Protein AF-A0A5C1AN61-F1 (afdb_monomer_lite)

Foldseek 3Di:
DDPKAFDDPVVQVVLCVVVVWPDGQCPPVVCVVPNSVQWGKIKGADAQVLQQLEWEPQDDDPPPVQDIDRLVVCLVPVDPRRDPVVLLVVLLVVVDAQLPHPSLAWEWEFLDPVDTRTYTPTNRSVVNSNVVNVHGSGNRMHMYIHHNCQCVCVVVRHHRNPVPPD

Sequence (166 aa):
MHAIVDSNLVSLRAHERTRGANMTLGGYHMSEVIPTEEFVIRRGLLDQADGDHLYLISQFLPFTLGRTGLARDVLRDPAPGGIDLAKAAGITVAGIDLRTSPGYEPVIVTASVARGPLLVIDGHHRLTAHILAGRPLDGVVVYVCEHHRLMDWQRYGYVPPTMRLT

Organism: NCBI:txid2598579

pLDDT: mean 73.44, std 16.2, range [32.47, 94.19]

Secondary structure (DSSP, 8-state):
-EEEEE--HHHHHHHHHHHT-SS-TTTTTHHHHS-GGG-EEEEEE--SGGGGGEEE--S-GGGTTT--EEHHHHHHS--TTS--HHHHHHHHHTT--TTT-TT---EEEES-TTTS-EEEEE-HHHHHHHHHTT---TT-EEEEEE-TTGGGGGGGT---GGGG--

Structure (mmCIF, N/CA/C/O backbone):
data_AF-A0A5C1AN61-F1
#
_entry.id   AF-A0A5C1AN61-F1
#
loop_
_atom_site.group_PDB
_atom_site.id
_atom_site.type_symbol
_atom_site.label_atom_id
_atom_site.label_alt_id
_atom_site.label_comp_id
_atom_site.label_asym_id
_atom_site.label_entity_id
_atom_site.label_seq_id
_atom_site.pdbx_PDB_ins_code
_atom_site.Cartn_x
_atom_site.Cartn_y
_atom_site.Cartn_z
_atom_site.occupancy
_atom_site.B_iso_or_equiv
_atom_site.auth_seq_id
_atom_site.auth_comp_id
_atom_site.auth_asym_id
_atom_site.auth_atom_id
_atom_site.pdbx_PDB_model_num
ATOM 1 N N . MET A 1 1 ? -8.175 -9.195 -3.906 1.00 85.81 1 MET A N 1
ATOM 2 C CA . MET A 1 1 ? -8.468 -7.870 -4.488 1.00 85.81 1 MET A CA 1
ATOM 3 C C . MET A 1 1 ? -9.517 -7.996 -5.578 1.00 85.81 1 MET A C 1
ATOM 5 O O . MET A 1 1 ? -9.506 -8.982 -6.311 1.00 85.81 1 MET A O 1
ATOM 9 N N . HIS A 1 2 ? -10.390 -7.000 -5.736 1.00 86.94 2 HIS A N 1
ATOM 10 C CA . HIS A 1 2 ? -11.435 -6.983 -6.764 1.00 86.94 2 HIS A CA 1
ATOM 11 C C . HIS A 1 2 ? -11.572 -5.607 -7.445 1.00 86.94 2 HIS A C 1
ATOM 13 O O . HIS A 1 2 ? -10.873 -4.655 -7.099 1.00 86.94 2 HIS A O 1
ATOM 19 N N . ALA A 1 3 ? -12.447 -5.525 -8.459 1.00 87.06 3 ALA A N 1
ATOM 20 C CA . ALA A 1 3 ? -12.719 -4.308 -9.240 1.00 87.06 3 ALA A CA 1
ATOM 21 C C . ALA A 1 3 ? -11.447 -3.618 -9.776 1.00 87.06 3 ALA A C 1
ATOM 23 O O . ALA A 1 3 ? -11.298 -2.398 -9.711 1.00 87.06 3 ALA A O 1
ATOM 24 N N . ILE A 1 4 ? -10.508 -4.422 -10.279 1.00 86.81 4 ILE A N 1
ATOM 25 C CA . ILE A 1 4 ? -9.220 -3.941 -10.770 1.00 86.81 4 ILE A CA 1
ATOM 26 C C . ILE A 1 4 ? -9.418 -3.263 -12.129 1.00 86.81 4 ILE A C 1
ATOM 28 O O . ILE A 1 4 ? -9.929 -3.877 -13.065 1.00 86.81 4 ILE A O 1
ATOM 32 N N . VAL A 1 5 ? -8.983 -2.010 -12.236 1.00 90.94 5 VAL A N 1
ATOM 33 C CA . VAL A 1 5 ? -9.015 -1.205 -13.461 1.00 90.94 5 VAL A CA 1
ATOM 34 C C . VAL A 1 5 ? -7.617 -0.716 -13.814 1.00 90.94 5 VAL A C 1
ATOM 36 O O . VAL A 1 5 ? -6.808 -0.416 -12.929 1.00 90.94 5 VAL A O 1
ATOM 39 N N . ASP A 1 6 ? -7.330 -0.618 -15.108 1.00 91.31 6 ASP A N 1
ATOM 40 C CA . ASP A 1 6 ? -6.047 -0.104 -15.574 1.00 91.31 6 ASP A CA 1
ATOM 41 C C . ASP A 1 6 ? -5.851 1.360 -15.155 1.00 91.31 6 ASP A C 1
ATOM 43 O O . ASP A 1 6 ? -6.779 2.169 -15.099 1.00 91.31 6 ASP A O 1
ATOM 47 N N . SER A 1 7 ? -4.607 1.689 -14.830 1.00 89.69 7 SER A N 1
ATOM 48 C CA . SER A 1 7 ? -4.144 3.022 -14.465 1.00 89.69 7 SER A CA 1
ATOM 49 C C . SER A 1 7 ? -2.794 3.261 -15.148 1.00 89.69 7 SER A C 1
ATOM 51 O O . SER A 1 7 ? -2.354 2.486 -15.994 1.00 89.69 7 SER A O 1
ATOM 53 N N . ASN A 1 8 ? -2.130 4.369 -14.839 1.00 87.69 8 ASN A N 1
ATOM 54 C CA . ASN A 1 8 ? -0.835 4.680 -15.423 1.00 87.69 8 ASN A CA 1
ATOM 55 C C . ASN A 1 8 ? 0.072 5.444 -14.453 1.00 87.69 8 ASN A C 1
ATOM 57 O O . ASN A 1 8 ? -0.346 5.937 -13.400 1.00 87.69 8 ASN A O 1
ATOM 61 N N . LEU A 1 9 ? 1.338 5.554 -14.852 1.00 84.25 9 LEU A N 1
ATOM 62 C CA . LEU A 1 9 ? 2.386 6.213 -14.080 1.00 84.25 9 LEU A CA 1
ATOM 63 C C . LEU A 1 9 ? 2.113 7.708 -13.876 1.00 84.25 9 LEU A C 1
ATOM 65 O O . LEU A 1 9 ? 2.508 8.267 -12.857 1.00 84.25 9 LEU A O 1
ATOM 69 N N . VAL A 1 10 ? 1.414 8.365 -14.808 1.00 86.25 10 VAL A N 1
ATOM 70 C CA . VAL A 1 10 ? 1.061 9.788 -14.689 1.00 86.25 10 VAL A CA 1
ATOM 71 C C . VAL A 1 10 ? 0.078 10.000 -13.538 1.00 86.25 10 VAL A C 1
ATOM 73 O O . VAL A 1 10 ? 0.313 10.866 -12.694 1.00 86.25 10 VAL A O 1
ATOM 76 N N . SER A 1 11 ? -0.981 9.190 -13.467 1.00 86.25 11 SER A N 1
ATOM 77 C CA . SER A 1 11 ? -1.971 9.224 -12.386 1.00 86.25 11 SER A CA 1
ATOM 78 C C . SER A 1 11 ? -1.344 8.895 -11.032 1.00 86.25 11 SER A C 1
ATOM 80 O O . SER A 1 11 ? -1.574 9.619 -10.064 1.00 86.25 11 SER A O 1
ATOM 82 N N . LEU A 1 12 ? -0.489 7.868 -10.974 1.00 85.06 12 LEU A N 1
ATOM 83 C CA . LEU A 1 12 ? 0.239 7.517 -9.753 1.00 85.06 12 LEU A CA 1
ATOM 84 C C . LEU A 1 12 ? 1.158 8.660 -9.288 1.00 85.06 12 LEU A C 1
ATOM 86 O O . LEU A 1 12 ? 1.089 9.080 -8.138 1.00 85.06 12 LEU A O 1
ATOM 90 N N . ARG A 1 13 ? 1.955 9.249 -10.186 1.00 84.31 13 ARG A N 1
ATOM 91 C CA . ARG A 1 13 ? 2.838 10.380 -9.847 1.00 84.31 13 ARG A CA 1
ATOM 92 C C . ARG A 1 13 ? 2.074 11.645 -9.465 1.00 84.31 13 ARG A C 1
ATOM 94 O O 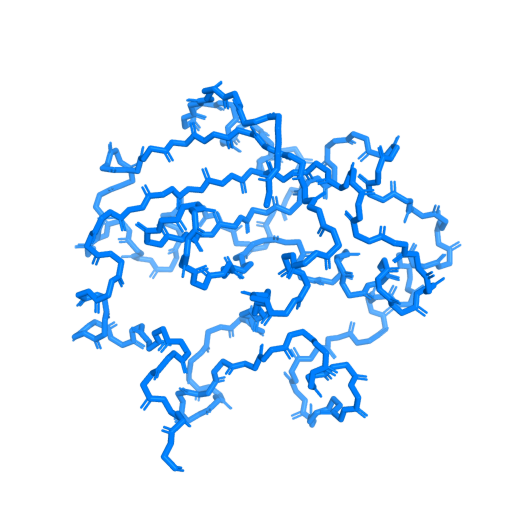. ARG A 1 13 ? 2.604 12.498 -8.755 1.00 84.31 13 ARG A O 1
ATOM 101 N N . ALA A 1 14 ? 0.870 11.847 -9.996 1.00 85.19 14 ALA A N 1
ATOM 102 C CA . ALA A 1 14 ? 0.004 12.941 -9.563 1.00 85.19 14 ALA A CA 1
ATOM 103 C C . ALA A 1 14 ? -0.446 12.722 -8.110 1.00 85.19 14 ALA A C 1
ATOM 105 O O . ALA A 1 14 ? -0.284 13.620 -7.288 1.00 85.19 14 ALA A O 1
ATOM 106 N N . HIS A 1 15 ? -0.904 11.508 -7.787 1.00 84.50 15 HIS A N 1
ATOM 107 C CA . HIS A 1 15 ? -1.267 11.099 -6.427 1.00 84.50 15 HIS A CA 1
ATOM 108 C C . HIS A 1 15 ? -0.119 11.289 -5.427 1.00 84.50 15 HIS A C 1
ATOM 110 O O . HIS A 1 15 ? -0.289 11.948 -4.400 1.00 84.50 15 HIS A O 1
ATOM 116 N N . GLU A 1 16 ? 1.073 10.795 -5.764 1.00 81.12 16 GLU A N 1
ATOM 117 C CA . GLU A 1 16 ? 2.270 10.910 -4.923 1.00 81.12 16 GLU A CA 1
ATOM 118 C C . GLU A 1 16 ? 2.640 12.370 -4.618 1.00 81.12 16 GLU A C 1
ATOM 120 O O . GLU A 1 16 ? 2.913 12.723 -3.467 1.00 81.12 16 GLU A O 1
ATOM 125 N N . ARG A 1 17 ? 2.597 13.242 -5.638 1.00 80.06 17 ARG A N 1
ATOM 126 C CA . ARG A 1 17 ? 2.900 14.676 -5.499 1.00 80.06 17 ARG A CA 1
ATOM 127 C C . ARG A 1 17 ? 1.905 15.394 -4.598 1.00 80.06 17 ARG A C 1
ATOM 129 O O . ARG A 1 17 ? 2.320 16.163 -3.737 1.00 80.06 17 ARG A O 1
ATOM 136 N N . THR A 1 18 ? 0.609 15.141 -4.765 1.00 78.44 18 THR A N 1
ATOM 137 C CA . THR A 1 18 ? -0.439 15.794 -3.964 1.00 78.44 18 THR A CA 1
ATOM 138 C C . THR A 1 18 ? -0.330 15.459 -2.476 1.00 78.44 18 THR A C 1
ATOM 140 O O . THR A 1 18 ? -0.745 16.254 -1.634 1.00 78.44 18 THR A O 1
ATOM 143 N N . ARG A 1 19 ? 0.232 14.298 -2.129 1.00 69.81 19 ARG A N 1
ATOM 144 C CA . ARG A 1 19 ? 0.312 13.830 -0.740 1.00 69.81 19 ARG A CA 1
ATOM 145 C C . ARG A 1 19 ? 1.655 14.032 -0.065 1.00 69.81 19 ARG A C 1
ATOM 147 O O . ARG A 1 19 ? 1.750 13.722 1.120 1.00 69.81 19 ARG A O 1
ATOM 154 N N . GLY A 1 20 ? 2.659 14.534 -0.784 1.00 61.16 20 GLY A N 1
ATOM 155 C CA . GLY A 1 20 ? 4.031 14.531 -0.283 1.00 61.16 20 GLY A CA 1
ATOM 156 C C . GLY A 1 20 ? 4.426 13.118 0.139 1.00 61.16 20 GLY A C 1
ATOM 157 O O . GLY A 1 20 ? 4.872 12.921 1.268 1.00 61.16 20 GLY A O 1
ATOM 158 N N . ALA A 1 21 ? 4.132 12.129 -0.717 1.00 59.28 21 ALA A N 1
ATOM 159 C CA . ALA A 1 21 ? 4.359 10.726 -0.403 1.00 59.28 21 ALA A CA 1
ATOM 160 C C . ALA A 1 21 ? 5.805 10.534 0.076 1.00 59.28 21 ALA A C 1
ATOM 162 O O . ALA A 1 21 ? 6.752 10.931 -0.602 1.00 59.28 21 ALA A O 1
ATOM 163 N N . ASN A 1 22 ? 5.965 9.941 1.264 1.00 53.94 22 ASN A N 1
ATOM 164 C CA . ASN A 1 22 ? 7.287 9.718 1.858 1.00 53.94 22 ASN A CA 1
ATOM 165 C C . ASN A 1 22 ? 8.109 8.717 1.033 1.00 53.94 22 ASN A C 1
ATOM 167 O O . ASN A 1 22 ? 9.330 8.682 1.148 1.00 53.94 22 ASN A O 1
ATOM 171 N N . MET A 1 23 ? 7.434 7.906 0.212 1.00 55.84 23 MET A N 1
ATOM 172 C CA . MET A 1 23 ? 8.043 7.040 -0.783 1.00 55.84 23 MET A CA 1
ATOM 173 C C . MET A 1 23 ? 7.282 7.153 -2.102 1.00 55.84 23 MET A C 1
ATOM 175 O O . MET A 1 23 ? 6.053 7.136 -2.108 1.00 55.84 23 MET A O 1
ATOM 179 N N . THR A 1 24 ? 8.016 7.228 -3.208 1.00 63.53 24 THR A N 1
ATOM 180 C CA . THR A 1 24 ? 7.466 7.198 -4.566 1.00 63.53 24 THR A CA 1
ATOM 181 C C . THR A 1 24 ? 7.868 5.912 -5.279 1.00 63.53 24 THR A C 1
ATOM 183 O O . THR A 1 24 ? 8.929 5.339 -5.004 1.00 63.53 24 THR A O 1
ATOM 186 N N . LEU A 1 25 ? 7.048 5.449 -6.220 1.00 63.16 25 LEU A N 1
ATOM 187 C CA . LEU A 1 25 ? 7.434 4.393 -7.148 1.00 63.16 25 LEU A CA 1
ATOM 188 C C . LEU A 1 25 ? 8.633 4.883 -7.982 1.00 63.16 25 LEU A C 1
ATOM 190 O O . LEU A 1 25 ? 8.563 5.909 -8.659 1.00 63.16 25 LEU A O 1
ATOM 194 N N . GLY A 1 26 ? 9.750 4.157 -7.902 1.00 52.22 26 GLY A N 1
ATOM 195 C CA . GLY A 1 26 ? 11.050 4.575 -8.446 1.00 52.22 26 GLY A CA 1
ATOM 196 C C . GLY A 1 26 ? 11.965 5.335 -7.471 1.00 52.22 26 GLY A C 1
ATOM 197 O O . GLY A 1 26 ? 13.119 5.575 -7.812 1.00 52.22 26 GLY A O 1
ATOM 198 N N . GLY A 1 27 ? 11.504 5.683 -6.261 1.00 50.16 27 GLY A N 1
ATOM 199 C CA . GLY A 1 27 ? 12.339 6.259 -5.194 1.00 50.16 27 GLY A CA 1
ATOM 200 C C . GLY A 1 27 ? 13.411 5.290 -4.663 1.00 50.16 27 GLY A C 1
ATOM 201 O O . GLY A 1 27 ? 13.405 4.113 -5.004 1.00 50.16 27 GLY A O 1
ATOM 202 N N . TYR A 1 28 ? 14.346 5.768 -3.828 1.00 49.31 28 TYR A N 1
ATOM 203 C CA . TYR A 1 28 ? 15.469 4.970 -3.281 1.00 49.31 28 TYR A CA 1
ATOM 204 C C . TYR A 1 28 ? 16.328 4.260 -4.342 1.00 49.31 28 TYR A C 1
ATOM 206 O O . TYR A 1 28 ? 16.753 3.127 -4.134 1.00 49.31 28 TYR A O 1
ATOM 214 N N . HIS A 1 29 ? 16.561 4.906 -5.488 1.00 50.53 29 HIS A N 1
ATOM 215 C CA . HIS A 1 29 ? 17.294 4.320 -6.618 1.00 50.53 29 HIS A CA 1
ATOM 216 C C . HIS A 1 29 ? 16.630 3.066 -7.215 1.00 50.53 29 HIS A C 1
ATOM 218 O O . HIS A 1 29 ? 17.250 2.367 -8.012 1.00 50.53 29 HIS A O 1
ATOM 224 N N . MET A 1 30 ? 15.354 2.784 -6.904 1.00 51.38 30 MET A N 1
ATOM 225 C CA . MET A 1 30 ? 14.643 1.646 -7.500 1.00 51.38 30 MET A CA 1
ATOM 226 C C . MET A 1 30 ? 14.645 1.720 -9.028 1.00 51.38 30 MET A C 1
ATOM 228 O O . MET A 1 30 ? 14.784 0.686 -9.665 1.00 51.38 30 MET A O 1
ATOM 232 N N . SER A 1 31 ? 14.576 2.922 -9.612 1.00 54.41 31 SER A N 1
ATOM 233 C CA . SER A 1 31 ? 14.648 3.122 -11.066 1.00 54.41 31 SER A CA 1
ATOM 234 C C . SER A 1 31 ? 15.990 2.740 -11.699 1.00 54.41 31 SER A C 1
ATOM 236 O O . SER A 1 31 ? 16.047 2.542 -12.906 1.00 54.41 31 SER A O 1
ATOM 238 N N . GLU A 1 32 ? 17.070 2.653 -10.918 1.00 54.44 32 GLU A N 1
ATOM 239 C CA . GLU A 1 32 ? 18.393 2.224 -11.403 1.00 54.44 32 GLU A CA 1
ATOM 240 C C . GLU A 1 32 ? 18.486 0.700 -11.543 1.00 54.44 32 GLU A C 1
ATOM 242 O O . GLU A 1 32 ? 19.356 0.183 -12.240 1.00 54.44 32 GLU A O 1
ATOM 247 N N . VAL A 1 33 ? 17.579 -0.017 -10.877 1.00 55.72 33 VAL A N 1
ATOM 248 C CA . VAL A 1 33 ? 17.549 -1.480 -10.823 1.00 55.72 33 VAL A CA 1
ATOM 249 C C . VAL A 1 33 ? 16.352 -2.030 -11.595 1.00 55.72 33 VAL A C 1
ATOM 251 O O . VAL A 1 33 ? 16.480 -3.039 -12.287 1.00 55.72 33 VAL A O 1
ATOM 254 N N . ILE A 1 34 ? 15.199 -1.367 -11.483 1.00 63.62 34 ILE A N 1
ATOM 255 C CA . ILE A 1 34 ? 13.950 -1.701 -12.163 1.00 63.62 34 ILE A CA 1
ATOM 256 C C . ILE A 1 34 ? 13.344 -0.428 -12.747 1.00 63.62 34 ILE A C 1
ATOM 258 O O . ILE A 1 34 ? 12.838 0.419 -12.000 1.00 63.62 34 ILE A O 1
ATOM 262 N N . PRO A 1 35 ? 13.346 -0.297 -14.076 1.00 70.44 35 PRO A N 1
ATOM 263 C CA . PRO A 1 35 ? 12.729 0.839 -14.729 1.00 70.44 35 PRO A CA 1
ATOM 264 C C . PRO A 1 35 ? 11.232 0.927 -14.389 1.00 70.44 35 PRO A C 1
ATOM 266 O O . PRO A 1 35 ? 10.481 -0.044 -14.488 1.00 70.44 35 PRO A O 1
ATOM 269 N N . THR A 1 36 ? 10.775 2.105 -13.954 1.00 72.50 36 THR A N 1
ATOM 270 C CA . THR A 1 36 ? 9.379 2.334 -13.519 1.00 72.50 36 THR A CA 1
ATOM 271 C C . THR A 1 36 ? 8.339 2.107 -14.620 1.00 72.50 36 THR A C 1
ATOM 273 O O . THR A 1 36 ? 7.156 1.926 -14.341 1.00 72.50 36 THR A O 1
ATOM 276 N N . GLU A 1 37 ? 8.778 2.125 -15.870 1.00 78.44 37 GLU A N 1
ATOM 277 C CA . GLU A 1 37 ? 8.008 1.842 -17.074 1.00 78.44 37 GLU A CA 1
ATOM 278 C C . GLU A 1 37 ? 7.677 0.355 -17.258 1.00 78.44 37 GLU A C 1
ATOM 280 O O . GLU A 1 37 ? 6.754 0.039 -18.004 1.00 78.44 37 GLU A O 1
ATOM 285 N N . GLU A 1 38 ? 8.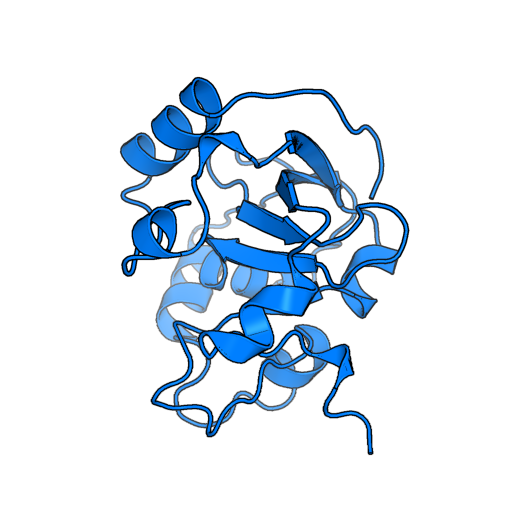370 -0.557 -16.567 1.00 81.88 38 GLU A N 1
ATOM 286 C CA . GLU A 1 38 ? 8.085 -1.997 -16.632 1.00 81.88 38 GLU A CA 1
ATOM 287 C C . GLU A 1 38 ? 6.893 -2.412 -15.748 1.00 81.88 38 GLU A C 1
ATOM 289 O O . GLU A 1 38 ? 6.417 -3.548 -15.824 1.00 81.88 38 GLU A O 1
ATOM 294 N N . PHE A 1 39 ? 6.374 -1.504 -14.912 1.00 84.75 39 PHE A N 1
ATOM 295 C CA . PHE A 1 39 ? 5.227 -1.791 -14.055 1.00 84.75 39 PHE A CA 1
ATOM 296 C C . PHE A 1 39 ? 3.907 -1.695 -14.805 1.00 84.75 39 PHE A C 1
ATOM 298 O O . PHE A 1 39 ? 3.588 -0.685 -15.435 1.00 84.75 39 PHE A O 1
ATOM 305 N N . VAL A 1 40 ? 3.061 -2.699 -14.592 1.00 90.06 40 VAL A N 1
ATOM 306 C CA . VAL A 1 40 ? 1.640 -2.587 -14.911 1.00 90.06 40 VAL A CA 1
ATOM 307 C C . VAL A 1 40 ? 0.941 -1.940 -13.722 1.00 90.06 40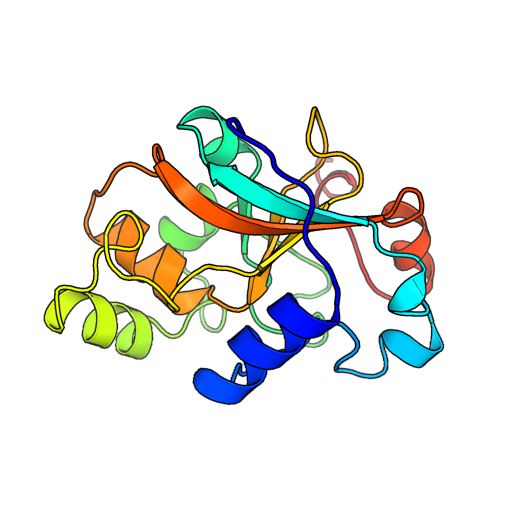 VAL A C 1
ATOM 309 O O . VAL A 1 40 ? 0.844 -2.528 -12.644 1.00 90.06 40 VAL A O 1
ATOM 312 N N . ILE A 1 41 ? 0.473 -0.707 -13.907 1.00 90.12 41 ILE A N 1
ATOM 313 C CA . ILE A 1 41 ? -0.141 0.088 -12.841 1.00 90.12 41 ILE A CA 1
ATOM 314 C C . ILE A 1 41 ? -1.656 -0.013 -12.954 1.00 90.12 41 ILE A C 1
ATOM 316 O O . ILE A 1 41 ? -2.238 0.257 -14.000 1.00 90.12 41 ILE A O 1
ATOM 320 N N . ARG A 1 42 ? -2.307 -0.366 -11.851 1.00 92.69 42 ARG A N 1
ATOM 321 C CA . ARG A 1 42 ? -3.759 -0.514 -11.752 1.00 92.69 42 ARG A CA 1
ATOM 322 C C . ARG A 1 42 ? -4.287 0.190 -10.512 1.00 92.69 42 ARG A C 1
ATOM 324 O O . ARG A 1 42 ? -3.529 0.518 -9.598 1.00 92.69 42 ARG A O 1
ATOM 331 N N . ARG A 1 43 ? -5.594 0.425 -10.476 1.00 92.88 43 ARG A N 1
ATOM 332 C CA . ARG A 1 43 ? -6.325 0.727 -9.240 1.00 92.88 43 ARG A CA 1
ATOM 333 C C . ARG A 1 43 ? -7.247 -0.437 -8.934 1.00 92.88 43 ARG A C 1
ATOM 335 O O . ARG A 1 43 ? -7.826 -1.012 -9.848 1.00 92.88 43 ARG A O 1
ATOM 342 N N . GLY A 1 44 ? -7.369 -0.786 -7.665 1.00 92.50 44 GLY A N 1
ATOM 343 C CA . GLY A 1 44 ? -8.224 -1.883 -7.229 1.00 92.50 44 GLY A CA 1
ATOM 344 C C . GLY A 1 44 ? -8.802 -1.626 -5.852 1.00 92.50 44 GLY A C 1
ATOM 345 O O . GLY A 1 44 ? -8.392 -0.693 -5.155 1.00 92.50 44 GLY A O 1
ATOM 346 N N . LEU A 1 45 ? -9.760 -2.465 -5.482 1.00 93.38 45 LEU A N 1
ATOM 347 C CA . LEU A 1 45 ? -10.325 -2.517 -4.144 1.00 93.38 45 LEU A CA 1
ATOM 348 C C . LEU A 1 45 ? -9.745 -3.723 -3.419 1.00 93.38 45 LEU A C 1
ATOM 350 O O . LEU A 1 45 ? -9.809 -4.846 -3.932 1.00 93.38 45 LEU A O 1
ATOM 354 N N . LEU A 1 46 ? -9.187 -3.493 -2.232 1.00 92.56 46 LEU A N 1
ATOM 355 C CA . LEU A 1 46 ? -8.862 -4.596 -1.338 1.00 92.56 46 LEU A CA 1
ATOM 356 C C . LEU A 1 46 ? -10.145 -5.354 -0.989 1.00 92.56 46 LEU A C 1
ATOM 358 O O . LEU A 1 46 ? -11.211 -4.755 -0.836 1.00 92.56 46 LEU A O 1
ATOM 362 N N . ASP A 1 47 ? -10.031 -6.670 -0.881 1.00 90.31 47 ASP A N 1
ATOM 363 C CA . ASP A 1 47 ? -11.013 -7.505 -0.203 1.00 90.31 47 ASP A CA 1
ATOM 364 C C . ASP A 1 47 ? -10.506 -7.908 1.189 1.00 90.31 47 ASP A C 1
ATOM 366 O O . ASP A 1 47 ? -9.382 -7.603 1.595 1.00 90.31 47 ASP A O 1
ATOM 370 N N . GLN A 1 48 ? -11.356 -8.587 1.956 1.00 86.06 48 GLN A N 1
ATOM 371 C CA . GLN A 1 48 ? -11.002 -9.015 3.306 1.00 86.06 48 GLN A CA 1
ATOM 372 C C . GLN A 1 48 ? -9.851 -10.041 3.331 1.00 86.06 48 GLN A C 1
ATOM 374 O O . GLN A 1 48 ? -9.068 -10.044 4.282 1.00 86.06 48 GLN A O 1
ATOM 379 N N . ALA A 1 49 ? -9.739 -10.901 2.312 1.00 86.06 49 ALA A N 1
ATOM 380 C CA . ALA A 1 49 ? -8.725 -11.956 2.247 1.00 86.06 49 ALA A CA 1
ATOM 381 C C . ALA A 1 49 ? -7.328 -11.396 1.935 1.00 86.06 49 ALA A C 1
ATOM 383 O O . ALA A 1 49 ? -6.321 -11.948 2.380 1.00 86.06 49 ALA A O 1
ATOM 384 N N . ASP A 1 50 ? -7.258 -10.252 1.251 1.00 87.31 50 ASP A N 1
ATOM 385 C CA . ASP A 1 50 ? -6.008 -9.542 0.977 1.00 87.31 50 ASP A CA 1
ATOM 386 C C . ASP A 1 50 ? -5.235 -9.189 2.255 1.00 87.31 50 ASP A C 1
ATOM 388 O O . ASP A 1 50 ? -4.007 -9.105 2.223 1.00 87.31 50 ASP A O 1
ATOM 392 N N . GLY A 1 51 ? -5.920 -9.026 3.394 1.00 83.94 51 GLY A N 1
ATOM 393 C CA . GLY A 1 51 ? -5.288 -8.749 4.686 1.00 83.94 51 GLY A CA 1
ATOM 394 C C . GLY A 1 51 ? -4.264 -9.806 5.113 1.00 83.94 51 GLY A C 1
ATOM 395 O O . GLY A 1 51 ? -3.258 -9.466 5.738 1.00 83.94 51 GLY A O 1
ATOM 396 N N . ASP A 1 52 ? -4.462 -11.064 4.714 1.00 82.06 52 ASP A N 1
ATOM 397 C CA . ASP A 1 52 ? -3.544 -12.170 5.015 1.00 82.06 52 ASP A CA 1
ATOM 398 C C . ASP A 1 52 ? -2.311 -12.199 4.105 1.00 82.06 52 ASP A C 1
ATOM 400 O O . ASP A 1 52 ? -1.358 -12.937 4.355 1.00 82.06 52 ASP A O 1
ATOM 404 N N . HIS A 1 53 ? -2.327 -11.377 3.059 1.00 81.12 53 HIS A N 1
ATOM 405 C CA . HIS A 1 53 ? -1.282 -11.255 2.052 1.00 81.12 53 HIS A CA 1
ATOM 406 C C . HIS A 1 53 ? -0.637 -9.869 2.084 1.00 81.12 53 HIS A C 1
ATOM 408 O O . HIS A 1 53 ? 0.250 -9.590 1.277 1.00 81.12 53 HIS A O 1
ATOM 414 N N . LEU A 1 54 ? -1.076 -9.000 2.996 1.00 84.00 54 LEU A N 1
ATOM 415 C CA . LEU A 1 54 ? -0.646 -7.620 3.067 1.00 84.00 54 LEU A CA 1
ATOM 416 C C . LEU A 1 54 ? 0.558 -7.482 3.989 1.00 84.00 54 LEU A C 1
ATOM 418 O O . LEU A 1 54 ? 0.503 -7.790 5.180 1.00 84.00 54 LEU A O 1
ATOM 422 N N . TYR A 1 55 ? 1.648 -6.967 3.435 1.00 79.94 55 TYR A N 1
ATOM 423 C CA . TYR A 1 55 ? 2.883 -6.730 4.166 1.00 79.94 55 TYR A CA 1
ATOM 424 C C . TYR A 1 55 ? 3.174 -5.242 4.229 1.00 79.94 55 TYR A C 1
ATOM 426 O O . TYR A 1 55 ? 3.042 -4.516 3.240 1.00 79.94 55 TYR A O 1
ATOM 434 N N . LEU A 1 56 ? 3.609 -4.802 5.404 1.00 75.12 56 LEU A N 1
ATOM 435 C CA . LEU A 1 56 ? 4.010 -3.423 5.631 1.00 75.12 56 LEU A CA 1
ATOM 436 C C . LEU A 1 56 ? 5.528 -3.331 5.464 1.00 75.12 56 LEU A C 1
ATOM 438 O O . LEU A 1 56 ? 6.286 -3.982 6.187 1.00 75.12 56 LEU A O 1
ATOM 442 N N . ILE A 1 57 ? 5.970 -2.527 4.500 1.00 68.94 57 ILE A N 1
ATOM 443 C CA . ILE A 1 57 ? 7.375 -2.183 4.308 1.00 68.94 57 ILE A CA 1
ATOM 444 C C . ILE A 1 57 ? 7.633 -0.949 5.166 1.00 68.94 57 ILE A C 1
ATOM 446 O O . ILE A 1 57 ? 7.406 0.188 4.766 1.00 68.94 57 ILE A O 1
ATOM 450 N N . SER A 1 58 ? 8.108 -1.174 6.382 1.00 58.34 58 SER A N 1
ATOM 451 C CA . SER A 1 58 ? 8.321 -0.164 7.425 1.00 58.34 58 SER A CA 1
ATOM 452 C C . SER A 1 58 ? 9.400 0.895 7.125 1.00 58.34 58 SER A C 1
ATOM 454 O O . SER A 1 58 ? 9.856 1.562 8.039 1.00 58.34 58 SER A O 1
ATOM 456 N N . GLN A 1 59 ? 9.739 1.138 5.854 1.00 49.09 59 GLN A N 1
ATOM 457 C CA . GLN A 1 59 ? 10.812 2.018 5.365 1.00 49.09 59 GLN A CA 1
ATOM 458 C C . GLN A 1 59 ? 12.188 1.329 5.415 1.00 49.09 59 GLN A C 1
ATOM 460 O O . GLN A 1 59 ? 13.037 1.615 6.246 1.00 49.09 59 GLN A O 1
ATOM 465 N N . PHE A 1 60 ? 12.352 0.386 4.477 1.00 50.38 60 PHE A N 1
ATOM 466 C CA . PHE A 1 60 ? 13.586 -0.235 3.975 1.00 50.38 60 PHE A CA 1
ATOM 467 C C . PHE A 1 60 ? 14.623 -0.763 4.993 1.00 50.38 60 PHE A C 1
ATOM 469 O O . PHE A 1 60 ? 15.360 -0.035 5.640 1.00 50.38 60 PHE A O 1
ATOM 476 N N . LEU A 1 61 ? 14.714 -2.096 5.013 1.00 49.12 61 LEU A N 1
ATOM 477 C CA . LEU A 1 61 ? 15.884 -2.995 4.946 1.00 49.12 61 LEU A CA 1
ATOM 478 C C . LEU A 1 61 ? 17.156 -2.794 5.804 1.00 49.12 61 LEU A C 1
ATOM 480 O O . LEU A 1 61 ? 17.478 -3.748 6.516 1.00 49.12 61 LEU A O 1
ATOM 484 N N . PRO A 1 62 ? 17.895 -1.670 5.809 1.00 44.19 62 PRO A N 1
ATOM 485 C CA . PRO A 1 62 ? 19.009 -1.445 6.743 1.00 44.19 62 PRO A CA 1
ATOM 486 C C . PRO A 1 62 ? 18.712 -1.703 8.236 1.00 44.19 62 PRO A C 1
ATOM 488 O O . PRO A 1 62 ? 19.634 -2.001 8.990 1.00 44.19 62 PRO A O 1
ATOM 491 N N . PHE A 1 63 ? 17.446 -1.658 8.662 1.00 37.22 63 PHE A N 1
ATOM 492 C CA . PHE A 1 63 ? 17.037 -1.749 10.073 1.00 37.22 63 PHE A CA 1
ATOM 493 C C . PHE A 1 63 ? 16.293 -3.037 10.450 1.00 37.22 63 PHE A C 1
ATOM 495 O O . PHE A 1 63 ? 16.002 -3.262 11.621 1.00 37.22 63 PHE A O 1
ATOM 502 N N . THR A 1 64 ? 15.972 -3.897 9.479 1.00 37.66 64 THR A N 1
ATOM 503 C CA . THR A 1 64 ? 15.129 -5.086 9.712 1.00 37.66 64 THR A CA 1
ATOM 504 C C . THR A 1 64 ? 15.895 -6.403 9.640 1.00 37.66 64 THR A C 1
ATOM 506 O O . THR A 1 64 ? 15.279 -7.472 9.662 1.00 37.66 64 THR A O 1
ATOM 509 N N . LEU A 1 65 ? 17.225 -6.362 9.470 1.00 46.91 65 LEU A N 1
ATOM 510 C CA . LEU A 1 65 ? 18.042 -7.528 9.094 1.00 46.91 65 LEU A CA 1
ATOM 511 C C . LEU A 1 65 ? 17.416 -8.317 7.914 1.00 46.91 65 LEU A C 1
ATOM 513 O O . LEU A 1 65 ? 17.569 -9.537 7.807 1.00 46.91 65 LEU A O 1
ATOM 517 N N . GLY A 1 66 ? 16.637 -7.647 7.052 1.00 47.94 66 GLY A N 1
ATOM 518 C CA . GLY A 1 66 ? 15.896 -8.244 5.938 1.00 47.94 66 GLY A CA 1
ATOM 519 C C . GLY A 1 66 ? 14.483 -8.774 6.217 1.00 47.94 66 GLY A C 1
ATOM 520 O O . GLY A 1 66 ? 14.011 -9.604 5.444 1.00 47.94 66 GLY A O 1
ATOM 521 N N . ARG A 1 67 ? 13.802 -8.387 7.305 1.00 49.72 67 ARG A N 1
ATOM 522 C CA . ARG A 1 67 ? 12.445 -8.882 7.623 1.00 49.72 67 ARG A CA 1
ATOM 523 C C . ARG A 1 67 ? 11.349 -7.879 7.242 1.00 49.72 67 ARG A C 1
ATOM 525 O O . ARG A 1 67 ? 11.264 -6.799 7.812 1.00 49.72 67 ARG A O 1
ATOM 532 N N . THR A 1 68 ? 10.492 -8.268 6.303 1.00 59.81 68 THR A N 1
ATOM 533 C CA . THR A 1 68 ? 9.144 -7.714 6.081 1.00 59.81 68 THR A CA 1
ATOM 534 C C . THR A 1 68 ? 8.141 -8.497 6.929 1.00 59.81 68 THR A C 1
ATOM 536 O O . THR A 1 68 ? 8.233 -9.724 6.973 1.00 59.81 68 THR A O 1
ATOM 539 N N . GLY A 1 69 ? 7.185 -7.828 7.575 1.00 62.97 69 GLY A N 1
ATOM 540 C CA . GLY A 1 69 ? 6.161 -8.485 8.395 1.00 62.97 69 GLY A CA 1
ATOM 541 C C . GLY A 1 69 ? 4.773 -8.383 7.773 1.00 62.97 69 GLY A C 1
ATOM 542 O O . GLY A 1 69 ? 4.448 -7.379 7.133 1.00 62.97 69 GLY A O 1
ATOM 543 N N . LEU A 1 70 ? 3.957 -9.423 7.958 1.00 73.19 70 LEU A N 1
ATOM 544 C CA . LEU A 1 70 ? 2.530 -9.335 7.661 1.00 73.19 70 LEU A CA 1
ATOM 545 C C . LEU A 1 70 ? 1.914 -8.230 8.514 1.00 73.19 70 LEU A C 1
ATOM 547 O O . LEU A 1 70 ? 2.248 -8.105 9.693 1.00 73.19 70 LEU A O 1
ATOM 551 N N . ALA A 1 71 ? 0.990 -7.458 7.947 1.00 76.31 71 ALA A N 1
ATOM 552 C CA . ALA A 1 71 ? 0.341 -6.360 8.656 1.00 76.31 71 ALA A CA 1
ATOM 553 C C . ALA A 1 71 ? -0.250 -6.823 9.993 1.00 76.31 71 ALA A C 1
ATOM 555 O O . ALA A 1 71 ? -0.008 -6.195 11.017 1.00 76.31 71 ALA A O 1
ATOM 556 N N . ARG A 1 72 ? -0.936 -7.972 10.015 1.00 74.31 72 ARG A N 1
ATOM 557 C CA . ARG A 1 72 ? -1.502 -8.543 11.248 1.00 74.31 72 ARG A CA 1
ATOM 558 C C . ARG A 1 72 ? -0.459 -8.821 12.339 1.00 74.31 72 ARG A C 1
ATOM 560 O O . ARG A 1 72 ? -0.753 -8.624 13.514 1.00 74.31 72 ARG A O 1
ATOM 567 N N . ASP A 1 73 ? 0.750 -9.234 11.963 1.00 69.06 73 ASP A N 1
ATOM 568 C CA . ASP A 1 73 ? 1.804 -9.595 12.915 1.00 69.06 73 ASP A CA 1
ATOM 569 C C . ASP A 1 73 ? 2.500 -8.337 13.442 1.00 69.06 73 ASP A C 1
ATOM 571 O O . ASP A 1 73 ? 2.677 -8.183 14.649 1.00 69.06 73 ASP A O 1
ATOM 575 N N . VAL A 1 74 ? 2.806 -7.391 12.548 1.00 67.12 74 VAL A N 1
ATOM 576 C CA . VAL A 1 74 ? 3.432 -6.107 12.906 1.00 67.12 74 VAL A CA 1
ATOM 577 C C . VAL A 1 74 ? 2.522 -5.274 13.811 1.00 67.12 74 VAL A C 1
ATOM 579 O O . VAL A 1 74 ? 3.002 -4.562 14.687 1.00 67.12 74 VAL A O 1
ATOM 582 N N . LEU A 1 75 ? 1.204 -5.352 13.618 1.00 71.44 75 LEU A N 1
ATOM 583 C CA . LEU A 1 75 ? 0.242 -4.614 14.438 1.00 71.44 75 LEU A CA 1
ATOM 584 C C . LEU A 1 75 ? -0.030 -5.277 15.793 1.00 71.44 75 LEU A C 1
ATOM 586 O O . LEU A 1 75 ? -0.428 -4.586 16.728 1.00 71.44 75 LEU A O 1
ATOM 590 N N . ARG A 1 76 ? 0.183 -6.595 15.913 1.00 68.56 76 ARG A N 1
ATOM 591 C CA . ARG A 1 76 ? 0.041 -7.330 17.178 1.00 68.56 76 ARG A CA 1
ATOM 592 C C . ARG A 1 76 ? 1.248 -7.140 18.094 1.00 68.56 76 ARG A C 1
ATOM 594 O O . ARG A 1 76 ? 1.069 -7.054 19.305 1.00 68.56 76 ARG A O 1
ATOM 601 N N . ASP A 1 77 ? 2.445 -7.097 17.520 1.00 62.00 77 ASP A N 1
ATOM 602 C CA . ASP A 1 77 ? 3.701 -6.881 18.238 1.00 62.00 77 ASP A CA 1
ATOM 603 C C . ASP A 1 77 ? 4.554 -5.856 17.473 1.00 62.00 77 ASP A C 1
ATOM 605 O O . ASP A 1 77 ? 5.423 -6.227 16.672 1.00 62.00 77 ASP A O 1
ATOM 609 N N . PRO A 1 78 ? 4.264 -4.550 17.635 1.00 58.34 78 PRO A N 1
ATOM 610 C CA . PRO A 1 78 ? 5.020 -3.501 16.977 1.00 58.34 78 PRO A CA 1
ATOM 611 C C . PRO A 1 78 ? 6.417 -3.455 17.596 1.00 58.34 78 PRO A C 1
ATOM 613 O O . PRO A 1 78 ? 6.655 -2.765 18.587 1.00 58.34 78 PRO A O 1
ATOM 616 N N . ALA A 1 79 ? 7.351 -4.204 17.006 1.00 52.12 79 ALA A N 1
ATOM 617 C CA . ALA A 1 79 ? 8.747 -4.165 17.407 1.00 52.12 79 ALA A CA 1
ATOM 618 C C . ALA A 1 79 ? 9.249 -2.704 17.442 1.00 52.12 79 ALA A C 1
ATOM 620 O O . ALA A 1 79 ? 8.829 -1.890 16.603 1.00 52.12 79 ALA A O 1
ATOM 621 N N . PRO A 1 80 ? 10.159 -2.350 18.370 1.00 43.91 80 PRO A N 1
ATOM 622 C CA . PRO A 1 80 ? 10.640 -0.981 18.516 1.00 43.91 80 PRO A CA 1
ATOM 623 C C . PRO A 1 80 ? 11.302 -0.519 17.209 1.00 43.91 80 PRO A C 1
ATOM 625 O O . PRO A 1 80 ? 12.386 -0.979 16.863 1.00 43.91 80 PRO A O 1
ATOM 628 N N . GLY A 1 81 ? 10.629 0.360 16.460 1.00 48.62 81 GLY A N 1
ATOM 629 C CA . GLY A 1 81 ? 11.142 0.957 15.218 1.00 48.62 81 GLY A CA 1
ATOM 630 C C . GLY A 1 81 ? 10.398 0.608 13.922 1.00 48.62 81 GLY A C 1
ATOM 631 O O . GLY A 1 81 ? 10.762 1.140 12.880 1.00 48.62 81 GLY A O 1
ATOM 632 N N . GLY A 1 82 ? 9.363 -0.243 13.945 1.00 53.97 82 GLY A N 1
ATOM 633 C CA . GLY A 1 82 ? 8.663 -0.656 12.716 1.00 53.97 82 GLY A CA 1
ATOM 634 C C . GLY A 1 82 ? 7.555 0.291 12.231 1.00 53.97 82 GLY A C 1
ATOM 635 O O . GLY A 1 82 ? 7.363 0.461 11.031 1.00 53.97 82 GLY A O 1
ATOM 636 N N . ILE A 1 83 ? 6.795 0.903 13.138 1.00 62.03 83 ILE A N 1
ATOM 637 C CA . ILE A 1 83 ? 5.672 1.783 12.789 1.00 62.03 83 ILE A CA 1
ATOM 638 C C . ILE A 1 83 ? 5.647 2.961 13.758 1.00 62.03 83 ILE A C 1
ATOM 640 O O . ILE A 1 83 ? 5.634 2.770 14.974 1.00 62.03 83 ILE A O 1
ATOM 644 N N . ASP A 1 84 ? 5.583 4.182 13.225 1.00 69.38 84 ASP A N 1
ATOM 645 C CA . ASP A 1 84 ? 5.296 5.374 14.023 1.00 69.38 84 ASP A CA 1
ATOM 646 C C . ASP A 1 84 ? 3.809 5.370 14.416 1.00 69.38 84 ASP A C 1
ATOM 648 O O . ASP A 1 84 ? 2.930 5.858 13.694 1.00 69.38 84 ASP A O 1
ATOM 652 N N . LEU A 1 85 ? 3.517 4.753 15.564 1.00 71.94 85 LEU A N 1
ATOM 653 C CA . LEU A 1 85 ? 2.162 4.661 16.103 1.00 71.94 85 LEU A CA 1
ATOM 654 C C . LEU A 1 85 ? 1.585 6.033 16.464 1.00 71.94 85 LEU A C 1
ATOM 656 O O . LEU A 1 85 ? 0.367 6.183 16.442 1.00 71.94 85 LEU A O 1
ATOM 660 N N . ALA A 1 86 ? 2.413 7.048 16.735 1.00 72.75 86 ALA A N 1
ATOM 661 C CA . ALA A 1 86 ? 1.927 8.401 16.993 1.00 72.75 86 ALA A CA 1
ATOM 662 C C . ALA A 1 86 ? 1.363 9.033 15.711 1.00 72.75 86 ALA A C 1
ATOM 664 O O . ALA A 1 86 ? 0.276 9.615 15.732 1.00 72.75 86 ALA A O 1
ATOM 665 N N . LYS A 1 87 ? 2.035 8.841 14.567 1.00 72.56 87 LYS A N 1
ATOM 666 C CA . LYS A 1 87 ? 1.487 9.233 13.256 1.00 72.56 87 LYS A CA 1
ATOM 667 C C . LYS A 1 87 ? 0.218 8.464 12.908 1.00 72.56 87 LYS A C 1
ATOM 669 O O . LYS A 1 87 ? -0.737 9.072 12.425 1.00 72.56 87 LYS A O 1
ATOM 674 N N . ALA A 1 88 ? 0.183 7.154 13.160 1.00 73.62 88 ALA A N 1
ATOM 675 C CA . ALA A 1 88 ? -1.026 6.358 12.944 1.00 73.62 88 ALA A CA 1
ATOM 676 C C . ALA A 1 88 ? -2.188 6.836 13.836 1.00 73.62 88 ALA A C 1
ATOM 678 O O . ALA A 1 88 ? -3.295 7.043 13.345 1.00 73.62 88 ALA A O 1
ATOM 679 N N . ALA A 1 89 ? -1.931 7.105 15.117 1.00 71.88 89 ALA A N 1
ATOM 680 C CA . ALA A 1 89 ? -2.923 7.634 16.047 1.00 71.88 89 ALA A CA 1
ATOM 681 C C . ALA A 1 89 ? -3.461 9.000 15.600 1.00 71.88 89 ALA A C 1
ATOM 683 O O . ALA A 1 89 ? -4.669 9.214 15.640 1.00 71.88 89 ALA A O 1
ATOM 684 N N . GLY A 1 90 ? -2.603 9.898 15.103 1.00 73.19 90 GLY A N 1
ATOM 685 C CA . GLY A 1 90 ? -3.037 11.181 14.543 1.00 73.19 90 GLY A CA 1
ATOM 686 C C . GLY A 1 90 ? -4.017 11.027 13.373 1.00 73.19 90 GLY A C 1
ATOM 687 O O . GLY A 1 90 ? -4.998 11.763 13.287 1.00 73.19 90 GLY A O 1
ATOM 688 N N . ILE A 1 91 ? -3.809 10.027 12.511 1.00 77.69 91 ILE A N 1
ATOM 689 C CA . ILE A 1 91 ? -4.720 9.699 11.400 1.00 77.69 91 ILE A CA 1
ATOM 690 C C . ILE A 1 91 ? -6.053 9.153 11.927 1.00 77.69 91 ILE A C 1
ATOM 692 O O . ILE A 1 91 ? -7.114 9.546 11.437 1.00 77.69 91 ILE A O 1
ATOM 696 N N . THR A 1 92 ? -6.012 8.281 12.938 1.00 75.12 92 THR A N 1
ATOM 697 C CA . THR A 1 92 ? -7.216 7.754 13.596 1.00 75.12 92 THR A CA 1
ATOM 698 C C . THR A 1 92 ? -8.031 8.873 14.245 1.00 75.12 92 THR A C 1
ATOM 700 O O . THR A 1 92 ? -9.238 8.948 14.025 1.00 75.12 92 THR A O 1
ATOM 703 N N . VAL A 1 93 ? -7.378 9.777 14.983 1.00 75.81 93 VAL A N 1
ATOM 704 C CA . VAL A 1 93 ? -8.005 10.949 15.620 1.00 75.81 93 VAL A CA 1
ATOM 705 C C . VAL A 1 93 ? -8.624 11.884 14.580 1.00 75.81 93 VAL A C 1
ATOM 707 O O . VAL A 1 93 ? -9.719 12.394 14.792 1.00 75.81 93 VAL A O 1
ATOM 710 N N . ALA A 1 94 ? -7.972 12.059 13.428 1.00 79.19 94 ALA A N 1
ATOM 711 C CA . ALA A 1 94 ? -8.508 12.834 12.311 1.00 79.19 94 ALA A CA 1
ATOM 712 C C . ALA A 1 94 ? -9.699 12.160 11.596 1.00 79.19 94 ALA A C 1
ATOM 714 O O . ALA A 1 94 ? -10.256 12.738 10.665 1.00 79.19 94 ALA A O 1
ATOM 715 N N . GLY A 1 95 ? -10.095 10.944 11.991 1.00 81.12 95 GLY A N 1
ATOM 716 C CA . GLY A 1 95 ? -11.285 10.270 11.471 1.00 81.12 95 GLY A CA 1
ATOM 717 C C . GLY A 1 95 ? -11.163 9.759 10.031 1.00 81.12 95 GLY A C 1
ATOM 718 O O . GLY A 1 95 ? -12.173 9.397 9.438 1.00 81.12 95 GLY A O 1
ATOM 719 N N . ILE A 1 96 ? -9.955 9.683 9.465 1.00 84.88 96 ILE A N 1
ATOM 720 C CA . ILE A 1 96 ? -9.741 9.337 8.049 1.00 84.88 96 ILE A CA 1
ATOM 721 C C . ILE A 1 96 ? -10.086 7.864 7.794 1.00 84.88 96 ILE A C 1
ATOM 723 O O . ILE A 1 96 ? -9.377 6.985 8.281 1.00 84.88 96 ILE A O 1
ATOM 727 N N . ASP A 1 97 ? -11.128 7.579 7.008 1.00 89.25 97 ASP A N 1
ATOM 728 C CA . ASP A 1 97 ? -11.483 6.233 6.521 1.00 89.25 97 ASP A CA 1
ATOM 729 C C . ASP A 1 97 ? -11.039 6.061 5.058 1.00 89.25 97 ASP A C 1
ATOM 731 O O . ASP A 1 97 ? -11.515 6.760 4.167 1.00 89.25 97 ASP A O 1
ATOM 735 N N . LEU A 1 98 ? -10.134 5.116 4.791 1.00 91.06 98 LEU A N 1
ATOM 736 C CA . LEU A 1 98 ? -9.552 4.889 3.462 1.00 91.06 98 LEU A CA 1
ATOM 737 C C . LEU A 1 98 ? -10.547 4.403 2.406 1.00 91.06 98 LEU A C 1
ATOM 739 O O . LEU A 1 98 ? -10.263 4.529 1.219 1.00 91.06 98 LEU A O 1
ATOM 743 N N . ARG A 1 99 ? -11.708 3.885 2.809 1.00 91.44 99 ARG A N 1
ATOM 744 C CA . ARG A 1 99 ? -12.765 3.472 1.873 1.00 91.44 99 ARG A CA 1
ATOM 745 C C . ARG A 1 99 ? -13.499 4.670 1.275 1.00 91.44 99 ARG A C 1
ATOM 747 O O . ARG A 1 99 ? -14.079 4.572 0.200 1.00 91.44 99 ARG A O 1
ATOM 754 N N . THR A 1 100 ? -13.488 5.802 1.976 1.00 89.19 100 THR A N 1
ATOM 755 C CA . THR A 1 100 ? -14.285 6.990 1.634 1.00 89.19 100 THR A CA 1
ATOM 756 C C . THR A 1 100 ? -13.461 8.268 1.519 1.00 89.19 100 THR A C 1
ATOM 758 O O . THR A 1 100 ? -14.007 9.310 1.166 1.00 89.19 100 THR A O 1
ATOM 761 N N . SER A 1 101 ? -12.155 8.211 1.788 1.00 87.44 101 SER A N 1
ATOM 762 C CA . SER A 1 101 ? -11.260 9.372 1.769 1.00 87.44 101 SER A CA 1
ATOM 763 C C . SER A 1 101 ? -10.390 9.361 0.506 1.00 87.44 101 SER A C 1
ATOM 765 O O . SER A 1 101 ? -9.279 8.820 0.537 1.00 87.44 101 SER A O 1
ATOM 767 N N . PRO A 1 102 ? -10.853 9.951 -0.615 1.00 82.94 102 PRO A N 1
ATOM 768 C CA . PRO A 1 102 ? -10.091 9.962 -1.858 1.00 82.94 102 PRO A CA 1
ATOM 769 C C . PRO A 1 102 ? -8.741 10.671 -1.701 1.00 82.94 102 PRO A C 1
ATOM 771 O O . PRO A 1 102 ? -8.559 11.589 -0.893 1.00 82.94 102 PRO A O 1
ATOM 774 N N . GLY A 1 103 ? -7.761 10.231 -2.482 1.00 82.62 103 GLY A N 1
ATOM 775 C CA . GLY A 1 103 ? -6.386 10.713 -2.428 1.00 82.62 103 GLY A CA 1
ATOM 776 C C . GLY A 1 103 ? -5.555 10.096 -1.297 1.00 82.62 103 GLY A C 1
ATOM 777 O O . GLY A 1 103 ? -4.367 10.380 -1.228 1.00 82.62 103 GLY A O 1
ATOM 778 N N . TYR A 1 104 ? -6.122 9.314 -0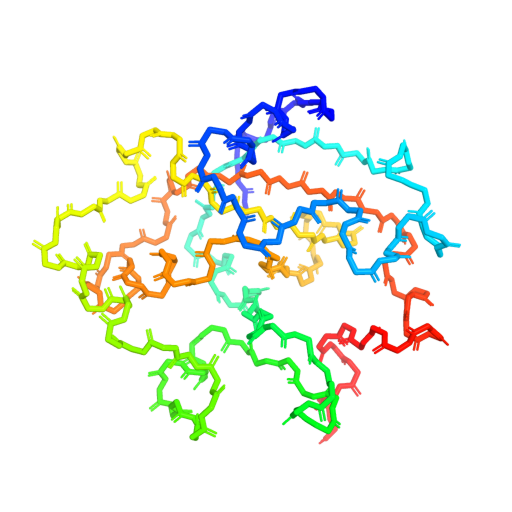.375 1.00 86.88 104 TYR A N 1
ATOM 779 C CA . TYR A 1 104 ? -5.352 8.636 0.681 1.00 86.88 104 TYR A CA 1
ATOM 780 C C . TYR A 1 104 ? -4.967 7.192 0.329 1.00 86.88 104 TYR A C 1
ATOM 782 O O . TYR A 1 104 ? -4.432 6.484 1.188 1.00 86.88 104 TYR A O 1
ATOM 790 N N . GLU A 1 105 ? -5.190 6.782 -0.921 1.00 90.25 105 GLU A N 1
ATOM 791 C CA . GLU A 1 105 ? -4.926 5.441 -1.432 1.00 90.25 105 GLU A CA 1
ATOM 792 C C . GLU A 1 105 ? -3.494 4.991 -1.092 1.00 90.25 105 GLU A C 1
ATOM 794 O O . GLU A 1 105 ? -2.523 5.708 -1.381 1.00 90.25 105 GLU A O 1
ATOM 799 N N . PRO A 1 106 ? -3.335 3.820 -0.457 1.00 89.94 106 PRO A N 1
ATOM 800 C CA . PRO A 1 106 ? -2.047 3.152 -0.369 1.00 89.94 106 PRO A CA 1
ATOM 801 C C . PRO A 1 106 ? -1.523 2.774 -1.757 1.00 89.94 106 PRO A C 1
ATOM 803 O O . PRO A 1 106 ? -2.298 2.524 -2.685 1.00 89.94 106 PRO A O 1
ATOM 806 N N . VAL A 1 107 ? -0.201 2.689 -1.877 1.00 87.62 107 VAL A N 1
ATOM 807 C CA . VAL A 1 107 ? 0.468 2.168 -3.074 1.00 87.62 107 VAL A CA 1
ATOM 808 C C . VAL A 1 107 ? 1.057 0.811 -2.727 1.00 87.62 107 VAL A C 1
ATOM 810 O O . VAL A 1 107 ? 1.817 0.691 -1.766 1.00 87.62 107 VAL A O 1
ATOM 813 N N . ILE A 1 108 ? 0.690 -0.202 -3.503 1.00 87.88 108 ILE A N 1
ATOM 814 C CA . ILE A 1 108 ? 1.075 -1.600 -3.330 1.00 87.88 108 ILE A CA 1
ATOM 815 C C . ILE A 1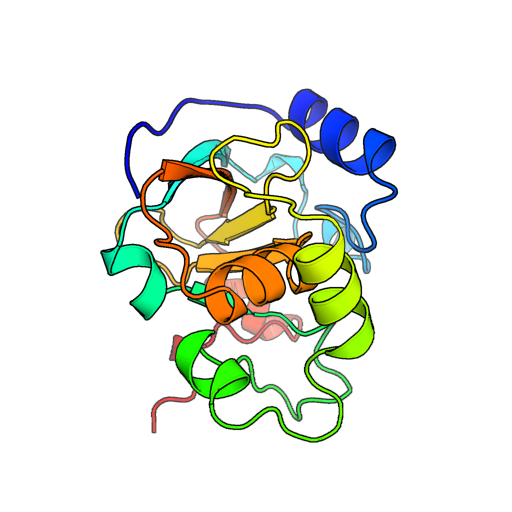 108 ? 1.925 -2.037 -4.519 1.00 87.88 108 ILE A C 1
ATOM 817 O O . ILE A 1 108 ? 1.623 -1.699 -5.660 1.00 87.88 108 ILE A O 1
ATOM 821 N N . VAL A 1 109 ? 2.955 -2.833 -4.259 1.00 84.00 109 VAL A N 1
ATOM 822 C CA . VAL A 1 109 ? 3.738 -3.560 -5.257 1.00 84.00 109 VAL A CA 1
ATOM 823 C C . VAL A 1 109 ? 3.467 -5.055 -5.105 1.00 84.00 109 VAL A C 1
ATOM 825 O O . VAL A 1 109 ? 3.398 -5.570 -3.990 1.00 84.00 109 VAL A O 1
ATOM 828 N N . THR A 1 110 ? 3.293 -5.767 -6.218 1.00 84.25 110 THR A N 1
ATOM 829 C CA . THR A 1 110 ? 3.071 -7.223 -6.206 1.00 84.25 110 THR A CA 1
ATOM 830 C C . THR A 1 110 ? 3.634 -7.898 -7.454 1.00 84.25 110 THR A C 1
ATOM 832 O O . THR A 1 110 ? 3.772 -7.282 -8.507 1.00 84.25 110 THR A O 1
ATOM 835 N N . ALA A 1 111 ? 3.984 -9.180 -7.337 1.00 80.31 111 ALA A N 1
ATOM 836 C CA . ALA A 1 111 ? 4.376 -10.001 -8.480 1.00 80.31 111 ALA A CA 1
ATOM 837 C C . ALA A 1 111 ? 3.155 -10.439 -9.295 1.00 80.31 111 ALA A C 1
ATOM 839 O O . ALA A 1 111 ? 3.268 -10.723 -10.481 1.00 80.31 111 ALA A O 1
ATOM 840 N N . SER A 1 112 ? 2.003 -10.541 -8.626 1.00 82.19 112 SER A N 1
ATOM 841 C CA . SER A 1 112 ? 0.729 -10.913 -9.221 1.00 82.19 112 SER A CA 1
ATOM 842 C C . SER A 1 112 ? -0.408 -10.514 -8.293 1.00 82.19 112 SER A C 1
ATOM 844 O O . SER A 1 112 ? -0.419 -10.889 -7.119 1.00 82.19 112 SER A O 1
ATOM 846 N N . VAL A 1 113 ? -1.414 -9.827 -8.829 1.00 77.25 113 VAL A N 1
ATOM 847 C CA . VAL A 1 113 ? -2.630 -9.467 -8.079 1.00 77.25 113 VAL A CA 1
ATOM 848 C C . VAL A 1 113 ? -3.453 -10.673 -7.615 1.00 77.25 113 VAL A C 1
ATOM 850 O O . VAL A 1 113 ? -4.247 -10.543 -6.692 1.00 77.25 113 VAL A O 1
ATOM 853 N N . ALA A 1 114 ? -3.270 -11.846 -8.231 1.00 77.25 114 ALA A N 1
ATOM 854 C CA . ALA A 1 114 ? -4.068 -13.030 -7.926 1.00 77.25 114 ALA A CA 1
ATOM 855 C C . ALA A 1 114 ? -3.519 -13.863 -6.756 1.00 77.25 114 ALA A C 1
ATOM 857 O O . ALA A 1 114 ? -4.286 -14.560 -6.099 1.00 77.25 114 ALA A O 1
ATOM 858 N N . ARG A 1 115 ? -2.192 -13.884 -6.552 1.00 67.12 115 ARG A N 1
ATOM 859 C CA . ARG A 1 115 ? -1.530 -14.808 -5.601 1.00 67.12 115 ARG A CA 1
ATOM 860 C C . ARG A 1 115 ? -0.250 -14.261 -4.963 1.00 67.12 115 ARG A C 1
ATOM 862 O O . ARG A 1 115 ? 0.402 -14.976 -4.206 1.00 67.12 115 ARG A O 1
ATOM 869 N N . GLY A 1 116 ? 0.162 -13.045 -5.311 1.00 71.19 116 GLY A N 1
ATOM 870 C CA . GLY A 1 116 ? 1.411 -12.462 -4.835 1.00 71.19 116 GLY A CA 1
ATOM 871 C C . GLY A 1 116 ? 1.273 -11.817 -3.454 1.00 71.19 116 GLY A C 1
ATOM 872 O O . GLY A 1 116 ? 0.168 -11.448 -3.056 1.00 71.19 116 GLY A O 1
ATOM 873 N N . PRO A 1 117 ? 2.387 -11.644 -2.723 1.00 77.44 117 PRO A N 1
ATOM 874 C CA . PRO A 1 117 ? 2.396 -10.780 -1.552 1.00 77.44 117 PRO A CA 1
ATOM 875 C C . PRO A 1 117 ? 2.058 -9.342 -1.969 1.00 77.44 117 PRO A C 1
ATOM 877 O O . PRO A 1 117 ? 2.575 -8.837 -2.968 1.00 77.44 117 PRO A O 1
ATOM 880 N N . LEU A 1 118 ? 1.196 -8.688 -1.195 1.00 85.44 118 LEU A N 1
ATOM 881 C CA . LEU A 1 118 ? 0.767 -7.310 -1.401 1.00 85.44 118 LEU A CA 1
ATOM 882 C C . LEU A 1 118 ? 1.635 -6.399 -0.542 1.00 85.44 118 LEU A C 1
ATOM 884 O O . LEU A 1 118 ? 1.416 -6.226 0.657 1.00 85.44 118 LEU A O 1
ATOM 888 N N . LEU A 1 119 ? 2.671 -5.858 -1.164 1.00 82.06 119 LEU A N 1
ATOM 889 C CA . LEU A 1 119 ? 3.706 -5.111 -0.476 1.00 82.06 119 LEU A CA 1
ATOM 890 C C . LEU A 1 119 ? 3.343 -3.637 -0.505 1.00 82.06 119 LEU A C 1
ATOM 892 O O . LEU A 1 119 ? 3.450 -2.990 -1.542 1.00 82.06 119 LEU A O 1
ATOM 896 N N . VAL A 1 120 ? 2.888 -3.100 0.620 1.00 82.69 120 VAL A N 1
ATOM 897 C CA . VAL A 1 120 ? 2.642 -1.662 0.718 1.00 82.69 120 VAL A CA 1
ATOM 898 C C . VAL A 1 120 ? 3.995 -0.962 0.593 1.00 82.69 120 VAL A C 1
ATOM 900 O O . VAL A 1 120 ? 4.980 -1.412 1.165 1.00 82.69 120 VAL A O 1
ATOM 903 N N . ILE A 1 121 ? 4.078 0.090 -0.214 1.00 77.75 121 ILE A N 1
ATOM 904 C CA . ILE A 1 121 ? 5.282 0.921 -0.367 1.00 77.75 121 ILE A CA 1
ATOM 905 C C . ILE A 1 121 ? 4.994 2.371 0.029 1.00 77.75 121 ILE A C 1
ATOM 907 O O . ILE A 1 121 ? 5.837 3.022 0.632 1.00 77.75 121 ILE A O 1
ATOM 911 N N . ASP A 1 122 ? 3.769 2.853 -0.167 1.00 81.19 122 ASP A N 1
ATOM 912 C CA . ASP A 1 122 ? 3.313 4.123 0.395 1.00 81.19 122 ASP A CA 1
ATOM 913 C C . ASP A 1 122 ? 1.969 3.950 1.106 1.00 81.19 122 ASP A C 1
ATOM 915 O O . ASP A 1 122 ? 1.140 3.116 0.743 1.00 81.19 122 ASP A O 1
ATOM 919 N N . GLY A 1 123 ? 1.748 4.762 2.140 1.00 82.50 123 GLY A N 1
ATOM 920 C CA . GLY A 1 123 ? 0.512 4.740 2.917 1.00 82.50 123 GLY A CA 1
ATOM 921 C C . GLY A 1 123 ? 0.490 3.774 4.097 1.00 82.50 123 GLY A C 1
ATOM 922 O O . GLY A 1 123 ? -0.569 3.578 4.683 1.00 82.50 123 GLY A O 1
ATOM 923 N N . HIS A 1 124 ? 1.638 3.246 4.525 1.00 81.75 124 HIS A N 1
ATOM 924 C CA . HIS A 1 124 ? 1.758 2.352 5.687 1.00 81.75 124 HIS A CA 1
ATOM 925 C C . HIS A 1 124 ? 1.065 2.857 6.952 1.00 81.75 124 HIS A C 1
ATOM 927 O O . HIS A 1 124 ? 0.258 2.140 7.534 1.00 81.75 124 HIS A O 1
ATOM 933 N N . HIS A 1 125 ? 1.334 4.100 7.367 1.00 80.19 125 HIS A N 1
ATOM 934 C CA . HIS A 1 125 ? 0.708 4.680 8.561 1.00 80.19 125 HIS A CA 1
ATOM 935 C C . HIS A 1 125 ? -0.805 4.840 8.395 1.00 80.19 125 HIS A C 1
ATOM 937 O O . HIS A 1 125 ? -1.547 4.670 9.355 1.00 80.19 125 HIS A O 1
ATOM 943 N N . ARG A 1 126 ? -1.263 5.136 7.172 1.00 86.88 126 ARG A N 1
ATOM 944 C CA . ARG A 1 126 ? -2.687 5.297 6.856 1.00 86.88 126 ARG A CA 1
ATOM 945 C C . ARG A 1 126 ? -3.414 3.967 6.948 1.00 86.88 126 ARG A C 1
ATOM 947 O O . ARG A 1 126 ? -4.450 3.873 7.597 1.00 86.88 126 ARG A O 1
ATOM 954 N N . LEU A 1 127 ? -2.835 2.936 6.346 1.00 87.12 127 LEU A N 1
ATOM 955 C CA . LEU A 1 127 ? -3.376 1.589 6.392 1.00 87.12 127 LEU A CA 1
ATOM 956 C C . LEU A 1 127 ? -3.320 1.004 7.808 1.00 87.12 127 LEU A C 1
ATOM 958 O O . LEU A 1 127 ? -4.282 0.400 8.265 1.00 87.12 127 LEU A O 1
ATOM 962 N N . THR A 1 128 ? -2.236 1.265 8.538 1.00 83.06 128 THR A N 1
ATOM 963 C CA . THR A 1 128 ? -2.105 0.906 9.956 1.00 83.06 128 THR A CA 1
ATOM 964 C C . THR A 1 128 ? -3.199 1.561 10.791 1.00 83.06 128 THR A C 1
ATOM 966 O O . THR A 1 128 ? -3.902 0.869 11.515 1.00 83.06 128 THR A O 1
ATOM 969 N N . ALA A 1 129 ? -3.391 2.877 10.663 1.00 84.94 129 ALA A N 1
ATOM 970 C CA . ALA A 1 129 ? -4.449 3.597 11.366 1.00 84.94 129 ALA A CA 1
ATOM 971 C C . ALA A 1 129 ? -5.838 3.030 11.042 1.00 84.94 129 ALA A C 1
ATOM 973 O O . ALA A 1 129 ? -6.666 2.862 11.934 1.00 84.94 129 ALA A O 1
ATOM 974 N N . HIS A 1 130 ? -6.075 2.681 9.775 1.00 89.62 130 HIS A N 1
ATOM 975 C CA . HIS A 1 130 ? -7.315 2.054 9.337 1.00 89.62 130 HIS A CA 1
ATOM 976 C C . HIS A 1 130 ? -7.564 0.707 10.035 1.00 89.62 130 HIS A C 1
ATOM 978 O O . HIS A 1 130 ? -8.642 0.503 10.592 1.00 89.62 130 HIS A O 1
ATOM 984 N N . ILE A 1 131 ? -6.558 -0.172 10.069 1.00 86.56 131 ILE A N 1
ATOM 985 C CA . ILE A 1 131 ? -6.656 -1.488 10.716 1.00 86.56 131 ILE A CA 1
ATOM 986 C C . ILE A 1 131 ? -6.795 -1.346 12.239 1.00 86.56 131 ILE A C 1
ATOM 988 O O . ILE A 1 131 ? -7.656 -1.986 12.837 1.00 86.56 131 ILE A O 1
ATOM 992 N N . LEU A 1 132 ? -6.002 -0.477 12.877 1.00 82.44 132 LEU A N 1
ATOM 993 C CA . LEU A 1 132 ? -6.059 -0.238 14.327 1.00 82.44 132 LEU A CA 1
ATOM 994 C C . LEU A 1 132 ? -7.391 0.375 14.776 1.00 82.44 132 LEU A C 1
ATOM 996 O O . LEU A 1 132 ? -7.815 0.157 15.907 1.00 82.44 132 LEU A O 1
ATOM 1000 N N . ALA A 1 133 ? -8.077 1.102 13.893 1.00 85.50 133 ALA A N 1
ATOM 1001 C CA . ALA A 1 133 ? -9.436 1.581 14.128 1.00 85.50 133 ALA A CA 1
ATOM 1002 C C . ALA A 1 133 ? -10.508 0.475 14.002 1.00 85.50 133 ALA A C 1
ATOM 1004 O O . ALA A 1 133 ? -11.697 0.779 14.086 1.00 85.50 133 ALA A O 1
ATOM 1005 N N . GLY A 1 134 ? -10.117 -0.784 13.767 1.00 85.38 134 GLY A N 1
ATOM 1006 C CA . GLY A 1 134 ? -11.026 -1.923 13.616 1.00 85.38 134 GLY A CA 1
ATOM 1007 C C . GLY A 1 134 ? -11.852 -1.885 12.330 1.00 85.38 134 GLY A C 1
ATOM 1008 O O . GLY A 1 134 ? -12.922 -2.491 12.270 1.00 85.38 134 GLY A O 1
ATOM 1009 N N . ARG A 1 135 ? -11.404 -1.139 11.313 1.00 89.25 135 ARG A N 1
ATOM 1010 C CA . ARG A 1 135 ? -12.153 -0.968 10.064 1.00 89.25 135 ARG A CA 1
ATOM 1011 C C . ARG A 1 135 ? -11.834 -2.094 9.074 1.00 89.25 135 ARG A C 1
ATOM 1013 O O . ARG A 1 135 ? -10.685 -2.539 9.015 1.00 89.25 135 ARG A O 1
ATOM 1020 N N . PRO A 1 136 ? -12.834 -2.565 8.309 1.00 90.69 136 PRO A N 1
ATOM 1021 C CA . PRO A 1 136 ? -12.632 -3.633 7.340 1.00 90.69 136 PRO A CA 1
ATOM 1022 C C . PRO A 1 136 ? -11.786 -3.141 6.165 1.00 90.69 136 PRO A C 1
ATOM 1024 O O . PRO A 1 136 ? -11.979 -2.026 5.686 1.00 90.69 136 PRO A O 1
ATOM 1027 N N . LEU A 1 137 ? -10.899 -4.005 5.669 1.00 90.62 137 LEU A N 1
ATOM 1028 C CA . LEU A 1 137 ? -10.096 -3.715 4.477 1.00 90.62 137 LEU A CA 1
ATOM 1029 C C . LEU A 1 137 ? -10.929 -3.740 3.193 1.00 90.62 137 LEU A C 1
ATOM 1031 O O . LEU A 1 137 ? -10.549 -3.106 2.211 1.00 90.62 137 LEU A O 1
ATOM 1035 N N . ASP A 1 138 ? -12.060 -4.445 3.214 1.00 94.00 138 ASP A N 1
ATOM 1036 C CA . ASP A 1 138 ? -12.960 -4.541 2.073 1.00 94.00 138 ASP A CA 1
ATOM 1037 C C . ASP A 1 138 ? -13.399 -3.153 1.573 1.00 94.00 138 ASP A C 1
ATOM 1039 O O . ASP A 1 138 ? -13.924 -2.322 2.326 1.00 94.00 138 ASP A O 1
ATOM 1043 N N . GLY A 1 139 ? -13.133 -2.891 0.292 1.00 92.12 139 GLY A N 1
ATOM 1044 C CA . GLY A 1 139 ? -13.447 -1.626 -0.371 1.00 92.12 139 GLY A CA 1
ATOM 1045 C C . GLY A 1 139 ? -12.407 -0.515 -0.189 1.00 92.12 139 GLY A C 1
ATOM 1046 O O . GLY A 1 139 ? -12.641 0.608 -0.636 1.00 92.12 139 GLY A O 1
ATOM 1047 N N . VAL A 1 140 ? -11.255 -0.776 0.439 1.00 94.19 140 VAL A N 1
ATOM 1048 C CA . VAL A 1 140 ? -10.149 0.196 0.465 1.00 94.19 140 VAL A CA 1
ATOM 1049 C C . VAL A 1 140 ? -9.549 0.323 -0.934 1.00 94.19 140 VAL A C 1
ATOM 1051 O O . VAL A 1 140 ? -9.069 -0.656 -1.507 1.00 94.19 140 VAL A O 1
ATOM 1054 N N . VAL A 1 141 ? -9.546 1.543 -1.476 1.00 93.81 141 VAL A N 1
ATOM 1055 C CA . VAL A 1 141 ? -8.968 1.833 -2.793 1.00 93.81 141 VAL A CA 1
ATOM 1056 C C . VAL A 1 141 ? -7.446 1.889 -2.692 1.00 93.81 141 VAL A C 1
ATOM 1058 O O . VAL A 1 141 ? -6.895 2.604 -1.853 1.00 93.81 141 VAL A O 1
ATOM 1061 N N . VAL A 1 142 ? -6.762 1.173 -3.582 1.00 92.81 142 VAL A N 1
ATOM 1062 C CA . VAL A 1 142 ? -5.296 1.112 -3.649 1.00 92.81 142 VAL A CA 1
ATOM 1063 C C . VAL A 1 142 ? -4.796 1.336 -5.072 1.00 92.81 142 VAL A C 1
ATOM 1065 O O . VAL A 1 142 ? -5.456 0.964 -6.046 1.00 92.81 142 VAL A O 1
ATOM 1068 N N . TYR A 1 143 ? -3.603 1.914 -5.196 1.00 92.12 143 TYR A N 1
ATOM 1069 C CA . TYR A 1 143 ? -2.789 1.760 -6.399 1.00 92.12 143 TYR A CA 1
ATOM 1070 C C . TYR A 1 143 ? -2.001 0.461 -6.307 1.00 92.12 143 TYR A C 1
ATOM 1072 O O . TYR A 1 143 ? -1.455 0.135 -5.255 1.00 92.12 143 TYR A O 1
ATOM 1080 N N . VAL A 1 144 ? -1.913 -0.262 -7.416 1.00 90.81 144 VAL A N 1
ATOM 1081 C CA . VAL A 1 144 ? -1.236 -1.554 -7.491 1.00 90.81 144 VAL A CA 1
ATOM 1082 C C . VAL A 1 144 ? -0.268 -1.534 -8.652 1.00 90.81 144 VAL A C 1
ATOM 1084 O O . VAL A 1 144 ? -0.665 -1.332 -9.795 1.00 90.81 144 VAL A O 1
ATOM 1087 N N . CYS A 1 145 ? 1.000 -1.739 -8.346 1.00 88.38 145 CYS A N 1
ATOM 1088 C CA . CYS A 1 145 ? 2.094 -1.760 -9.296 1.00 88.38 145 CYS A CA 1
ATOM 1089 C C . CYS A 1 145 ? 2.551 -3.213 -9.418 1.00 88.38 145 CYS A C 1
ATOM 1091 O O . CYS A 1 145 ? 3.229 -3.743 -8.535 1.00 88.38 145 CYS A O 1
ATOM 1093 N N . GLU A 1 146 ? 2.122 -3.884 -10.482 1.00 87.62 146 GLU A N 1
ATOM 1094 C CA . GLU A 1 146 ? 2.488 -5.272 -10.733 1.00 87.62 146 GLU A CA 1
ATOM 1095 C C . GLU A 1 146 ? 3.782 -5.353 -11.542 1.00 87.62 146 GLU A C 1
ATOM 1097 O O . GLU A 1 146 ? 3.936 -4.659 -12.549 1.00 87.62 146 GLU A O 1
ATOM 1102 N N . HIS A 1 147 ? 4.696 -6.223 -11.113 1.00 83.19 147 HIS A N 1
ATOM 1103 C CA . HIS A 1 147 ? 5.937 -6.493 -11.828 1.00 83.19 147 HIS A CA 1
ATOM 1104 C C . HIS A 1 147 ? 6.275 -7.987 -11.803 1.00 83.19 147 HIS A C 1
ATOM 1106 O O . HIS A 1 147 ? 6.592 -8.551 -10.759 1.00 83.19 147 HIS A O 1
ATOM 1112 N N . HIS A 1 148 ? 6.280 -8.635 -12.968 1.00 78.12 148 HIS A N 1
ATOM 1113 C CA . HIS A 1 148 ? 6.488 -10.086 -13.089 1.00 78.12 148 HIS A CA 1
ATOM 1114 C C . HIS A 1 148 ? 7.840 -10.574 -12.525 1.00 78.12 148 HIS A C 1
ATOM 1116 O O . HIS A 1 148 ? 7.941 -11.688 -12.019 1.00 78.12 148 HIS A O 1
ATOM 1122 N N . ARG A 1 149 ? 8.871 -9.718 -12.546 1.00 72.94 149 ARG A N 1
ATOM 1123 C CA . ARG A 1 149 ? 10.204 -9.990 -11.970 1.00 72.94 149 ARG A CA 1
ATOM 1124 C C . ARG A 1 149 ? 10.399 -9.473 -10.548 1.00 72.94 149 ARG A C 1
ATOM 1126 O O . ARG A 1 149 ? 11.533 -9.364 -10.102 1.00 72.94 149 ARG A O 1
ATOM 1133 N N . LEU A 1 150 ? 9.327 -9.148 -9.822 1.00 72.00 150 LEU A N 1
ATOM 1134 C CA . LEU A 1 150 ? 9.425 -8.627 -8.451 1.00 72.00 150 LEU A CA 1
ATOM 1135 C C . LEU A 1 150 ? 10.286 -9.513 -7.533 1.00 72.00 150 LEU A C 1
ATOM 1137 O O . LEU A 1 150 ? 10.987 -9.026 -6.652 1.00 72.00 150 LEU A O 1
ATOM 1141 N N . MET A 1 151 ? 10.257 -10.827 -7.757 1.00 66.19 151 MET A N 1
ATOM 1142 C CA . MET A 1 151 ? 11.034 -11.792 -6.975 1.00 66.19 151 MET A CA 1
ATOM 1143 C C . MET A 1 151 ? 12.540 -11.744 -7.279 1.00 66.19 151 MET A C 1
ATOM 1145 O O . MET A 1 151 ? 13.344 -12.045 -6.400 1.00 66.19 151 MET A O 1
ATOM 1149 N N . ASP A 1 152 ? 12.941 -11.290 -8.470 1.00 64.00 152 ASP A N 1
ATOM 1150 C CA . ASP A 1 152 ? 14.355 -11.114 -8.838 1.00 64.00 152 ASP A CA 1
ATOM 1151 C C . ASP A 1 152 ? 15.012 -9.975 -8.050 1.00 64.00 152 ASP A C 1
ATOM 1153 O O . ASP A 1 152 ? 16.239 -9.921 -7.921 1.00 64.00 152 ASP A O 1
ATOM 1157 N N . TRP A 1 153 ? 14.204 -9.078 -7.480 1.00 60.84 153 TRP A N 1
ATOM 1158 C CA . TRP A 1 153 ? 14.686 -7.925 -6.731 1.00 60.84 153 TRP A CA 1
ATOM 1159 C C . TRP A 1 153 ? 15.435 -8.335 -5.448 1.00 60.84 153 TRP A C 1
ATOM 1161 O O . TRP A 1 153 ? 16.209 -7.543 -4.909 1.00 60.84 153 TRP A O 1
ATOM 1171 N N . GLN A 1 154 ? 15.306 -9.598 -5.016 1.00 55.72 154 GLN A N 1
ATOM 1172 C CA . GLN A 1 154 ? 16.115 -10.222 -3.956 1.00 55.72 154 GLN A CA 1
ATOM 1173 C C . GLN A 1 154 ? 17.601 -10.008 -4.121 1.00 55.72 154 GLN A C 1
ATOM 1175 O O . GLN A 1 154 ? 18.299 -9.723 -3.146 1.00 55.72 154 GLN A O 1
ATOM 1180 N N . ARG A 1 155 ? 18.083 -10.091 -5.358 1.00 47.84 155 ARG A N 1
ATOM 1181 C CA . ARG A 1 155 ? 19.505 -9.931 -5.664 1.00 47.84 155 ARG A CA 1
ATOM 1182 C C . ARG A 1 155 ? 19.997 -8.499 -5.455 1.00 47.84 155 ARG A C 1
ATOM 1184 O O . ARG A 1 155 ? 21.194 -8.295 -5.300 1.00 47.84 155 ARG A O 1
ATOM 1191 N N . TYR A 1 156 ? 19.079 -7.540 -5.390 1.00 48.91 156 TYR A N 1
ATOM 1192 C CA . TYR A 1 156 ? 19.342 -6.120 -5.171 1.00 48.91 156 TYR A CA 1
ATOM 1193 C C . TYR A 1 156 ? 18.951 -5.670 -3.754 1.00 48.91 156 TYR A C 1
ATOM 1195 O O . TYR A 1 156 ? 18.786 -4.483 -3.490 1.00 48.91 156 TYR A O 1
ATOM 1203 N N . GLY A 1 157 ? 18.799 -6.625 -2.828 1.00 44.50 157 GLY A N 1
ATOM 1204 C CA . GLY A 1 157 ? 18.495 -6.371 -1.420 1.00 44.50 157 GLY A CA 1
ATOM 1205 C C . GLY A 1 157 ? 17.006 -6.384 -1.074 1.00 44.50 157 GLY A C 1
ATOM 1206 O O . GLY A 1 157 ? 16.670 -6.300 0.103 1.00 44.50 157 GLY A O 1
ATOM 1207 N N . TYR A 1 158 ? 16.103 -6.542 -2.043 1.00 49.88 158 TYR A N 1
ATOM 1208 C CA . TYR A 1 158 ? 14.663 -6.603 -1.793 1.00 49.88 158 TYR A CA 1
ATOM 1209 C C . TYR A 1 158 ? 14.206 -8.031 -1.502 1.00 49.88 158 TYR A C 1
ATOM 1211 O O . TYR A 1 158 ? 14.045 -8.819 -2.421 1.00 49.88 158 TYR A O 1
ATOM 1219 N N . VAL A 1 159 ? 13.964 -8.398 -0.245 1.00 48.34 159 VAL A N 1
ATOM 1220 C CA . VAL A 1 159 ? 13.457 -9.741 0.089 1.00 48.34 159 VAL A CA 1
ATOM 1221 C C . VAL A 1 159 ? 11.922 -9.727 0.130 1.00 48.34 159 VAL A C 1
ATOM 1223 O O . VAL A 1 159 ? 11.369 -9.259 1.125 1.00 48.34 159 VAL A O 1
ATOM 1226 N N . PRO A 1 160 ? 11.205 -10.241 -0.893 1.00 46.59 160 PRO A N 1
ATOM 1227 C CA . PRO A 1 160 ? 9.80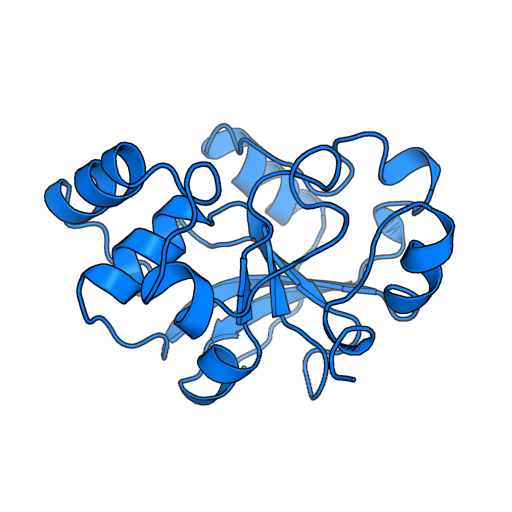3 -10.551 -0.759 1.00 46.59 160 PRO A CA 1
ATOM 1228 C C . PRO A 1 160 ? 9.616 -11.560 0.387 1.00 46.59 160 PRO A C 1
ATOM 1230 O O . PRO A 1 160 ? 10.388 -12.519 0.510 1.00 46.59 160 PRO A O 1
ATOM 1233 N N . PRO A 1 161 ? 8.581 -11.363 1.213 1.00 44.06 161 PRO A N 1
ATOM 1234 C CA . PRO A 1 161 ? 8.397 -12.043 2.492 1.00 44.06 161 PRO A CA 1
ATOM 1235 C C . PRO A 1 161 ? 8.323 -13.573 2.436 1.00 44.06 161 PRO A C 1
ATOM 1237 O O . PRO A 1 161 ? 8.504 -14.237 3.455 1.00 44.06 161 PRO A O 1
ATOM 1240 N N . THR A 1 162 ? 8.053 -14.149 1.266 1.00 42.19 162 THR A N 1
ATOM 1241 C CA . THR A 1 162 ? 7.826 -15.588 1.097 1.00 42.19 162 THR A CA 1
ATOM 1242 C C . THR A 1 162 ? 9.080 -16.440 1.314 1.00 42.19 162 THR A C 1
ATOM 1244 O O . THR A 1 162 ? 8.945 -17.631 1.565 1.00 42.19 162 THR A O 1
ATOM 1247 N N . MET A 1 163 ? 10.291 -15.865 1.293 1.00 38.34 163 MET A N 1
ATOM 1248 C CA . MET A 1 163 ? 11.539 -16.614 1.531 1.00 38.34 163 MET A CA 1
ATOM 1249 C C . MET A 1 163 ? 11.974 -16.732 3.002 1.00 38.34 163 MET A C 1
ATOM 1251 O O . MET A 1 163 ? 13.026 -17.306 3.269 1.00 38.34 163 MET A O 1
ATOM 1255 N N . ARG A 1 164 ? 11.207 -16.211 3.971 1.00 42.16 164 ARG A N 1
ATOM 1256 C CA . ARG A 1 164 ? 11.549 -16.311 5.410 1.00 42.16 164 ARG A CA 1
ATOM 1257 C C . ARG A 1 164 ? 10.530 -17.086 6.247 1.00 42.16 164 ARG A C 1
ATOM 1259 O O . ARG A 1 164 ? 10.506 -16.942 7.465 1.00 42.16 164 ARG A O 1
ATOM 1266 N N . LEU A 1 165 ? 9.720 -17.917 5.595 1.00 33.44 165 LEU A N 1
ATOM 1267 C CA . LEU A 1 165 ? 8.968 -18.992 6.239 1.00 33.44 165 LEU A CA 1
ATOM 1268 C C . LEU A 1 165 ? 9.815 -20.272 6.165 1.00 33.44 165 LEU A C 1
ATOM 1270 O O . LEU A 1 165 ? 9.609 -21.112 5.293 1.00 33.44 165 LEU A O 1
ATOM 1274 N N . THR A 1 166 ? 10.812 -20.370 7.041 1.00 32.47 166 THR A N 1
ATOM 1275 C CA . THR A 1 166 ? 11.458 -21.636 7.425 1.00 32.47 166 THR A CA 1
ATOM 1276 C C . THR A 1 166 ? 11.263 -21.824 8.909 1.00 32.47 166 THR A C 1
ATOM 1278 O O . THR A 1 166 ? 11.577 -20.844 9.627 1.00 32.47 166 THR A O 1
#

Radius of gyration: 14.81 Å; chains: 1; bounding box: 34×37×36 Å